Protein AF-A0A640XJY9-F1 (afdb_monomer)

Secondary structure (DSSP, 8-state):
----SSEEEEEEEEEEEE-TTS-EEEEEEEEEEEEPP---TTT-EEEEEEEEEETTEEEEEEEEE-B-TTS-B--SS-GGGEEEEESSSEEEEEEEE-SSS-EEEEEEEEGGG-PPPEEEEETTEEEE-------HHHHHHHHHHHHHHHHHHHHHHHH--

Sequence (161 aa):
MNTQYEGSYVFRFKASGVSPSGSQFSRVKTIAEYVRVEVDPGQTIFDVRIYQQTGNLVLKEYYVIPRDKFGGYLGPGYPDQIQFYATGGQWVGPVIDYNNGIYSQLLSYDQTQGQPEVTSVIQGKPIKLSGPAIPCWWICLIIIIILLLIIAWLIIRKRRP

Foldseek 3Di:
DDPVAFAKDKDKDKDWDADPVRHIDIDIDIDIDTDAFDFDLVLKAWDKDFPDDDPQKTKMKIKIQTHHPVRYANFFDPQVQKDKDKPDFDKDDGWDTPRGSMIITIGIDGCVVPDIFMWMAGNNRIHGHDDPPPPVVVVVVVVVVVVVVVVVVVVVVVPPD

Structure (mmCIF, N/CA/C/O backbone):
data_AF-A0A640XJY9-F1
#
_entry.id   AF-A0A640XJY9-F1
#
loop_
_atom_site.group_PDB
_atom_site.id
_atom_site.type_symbol
_atom_site.label_atom_id
_atom_site.label_alt_id
_atom_site.label_comp_id
_atom_site.label_asym_id
_atom_site.label_entity_id
_atom_site.label_seq_id
_atom_site.pdbx_PDB_ins_code
_atom_site.Cartn_x
_atom_site.Cartn_y
_atom_site.Cartn_z
_atom_site.occupancy
_atom_site.B_iso_or_equiv
_atom_site.auth_seq_id
_atom_site.auth_comp_id
_atom_site.auth_asym_id
_atom_site.auth_atom_id
_atom_site.pdbx_PDB_model_num
ATOM 1 N N . MET A 1 1 ? 22.083 12.314 -15.208 1.00 58.53 1 MET A N 1
ATOM 2 C CA . MET A 1 1 ? 20.920 11.572 -15.739 1.00 58.53 1 MET A CA 1
ATOM 3 C C . MET A 1 1 ? 20.157 11.049 -14.541 1.00 58.53 1 MET A C 1
ATOM 5 O O . MET A 1 1 ? 20.793 10.485 -13.661 1.00 58.53 1 MET A O 1
ATOM 9 N N . ASN A 1 2 ? 18.867 11.357 -14.447 1.00 69.81 2 ASN A N 1
ATOM 10 C CA . ASN A 1 2 ? 18.078 11.105 -13.248 1.00 69.81 2 ASN A CA 1
ATOM 11 C C . ASN A 1 2 ? 17.148 9.903 -13.477 1.00 69.81 2 ASN A C 1
ATOM 13 O O . ASN A 1 2 ? 16.200 10.008 -14.251 1.00 69.81 2 ASN A O 1
ATOM 17 N N . THR A 1 3 ? 17.448 8.775 -12.832 1.00 79.88 3 THR A N 1
ATOM 18 C CA . THR A 1 3 ? 16.639 7.542 -12.849 1.00 79.88 3 THR A CA 1
ATOM 19 C C . THR A 1 3 ? 15.764 7.420 -11.596 1.00 79.88 3 THR A C 1
ATOM 21 O O . THR A 1 3 ? 15.472 6.316 -11.154 1.00 79.88 3 THR A O 1
ATOM 24 N N . GLN A 1 4 ? 15.418 8.547 -10.963 1.00 82.56 4 GLN A N 1
ATOM 25 C CA . GLN A 1 4 ? 14.530 8.595 -9.792 1.00 82.56 4 GLN A CA 1
ATOM 26 C C . GLN A 1 4 ? 13.055 8.384 -10.143 1.00 82.56 4 GLN A C 1
ATOM 28 O O . GLN A 1 4 ? 12.257 8.182 -9.239 1.00 82.56 4 GLN A O 1
ATOM 33 N N . TYR A 1 5 ? 12.687 8.465 -11.423 1.00 85.25 5 TYR A N 1
ATOM 34 C CA . TYR A 1 5 ? 11.309 8.312 -11.874 1.00 85.25 5 TYR A CA 1
ATOM 35 C C . TYR A 1 5 ? 11.109 6.947 -12.529 1.00 85.25 5 TYR A C 1
ATOM 37 O O . TYR A 1 5 ? 12.047 6.354 -13.063 1.00 85.25 5 TYR A O 1
ATOM 45 N N . GLU A 1 6 ? 9.877 6.453 -12.491 1.00 87.31 6 GLU A N 1
ATOM 46 C CA . GLU A 1 6 ? 9.493 5.247 -13.216 1.00 87.31 6 GLU A CA 1
ATOM 47 C C . GLU A 1 6 ? 9.631 5.458 -14.731 1.00 87.31 6 GLU A C 1
ATOM 49 O O . GLU A 1 6 ? 9.332 6.535 -15.255 1.00 87.31 6 GLU A O 1
ATOM 54 N N . GLY A 1 7 ? 10.067 4.422 -15.450 1.00 86.31 7 GLY A N 1
ATOM 55 C CA . GLY A 1 7 ? 10.077 4.443 -16.909 1.00 86.31 7 GLY A CA 1
ATOM 56 C C . GLY A 1 7 ? 11.217 3.669 -17.555 1.00 86.31 7 GLY A C 1
ATOM 57 O O . GLY A 1 7 ? 12.083 3.086 -16.902 1.00 86.31 7 GLY A O 1
ATOM 58 N N . SER A 1 8 ? 11.206 3.663 -18.888 1.00 90.38 8 SER A N 1
ATOM 59 C CA . SER A 1 8 ? 12.258 3.056 -19.704 1.00 90.38 8 SER A CA 1
ATOM 60 C C . SER A 1 8 ? 13.415 4.029 -19.902 1.00 90.38 8 SER A C 1
ATOM 62 O O . SER A 1 8 ? 13.259 5.089 -20.508 1.00 90.38 8 SER A O 1
ATOM 64 N N . TYR A 1 9 ? 14.602 3.632 -19.462 1.00 89.50 9 TYR A N 1
ATOM 65 C CA . TYR A 1 9 ? 15.836 4.382 -19.635 1.00 89.50 9 TYR A CA 1
ATOM 66 C C . TYR A 1 9 ? 16.754 3.654 -20.607 1.00 89.50 9 TYR A C 1
ATOM 68 O O . TYR A 1 9 ? 17.055 2.475 -20.435 1.00 89.50 9 TYR A O 1
ATOM 76 N N . VAL A 1 10 ? 17.226 4.372 -21.629 1.00 91.44 10 VAL A N 1
ATOM 77 C CA . VAL A 1 10 ? 18.166 3.843 -22.622 1.00 91.44 10 VAL A CA 1
ATOM 78 C C . VAL A 1 10 ? 19.512 4.536 -22.459 1.00 91.44 10 VAL A C 1
ATOM 80 O O . VAL A 1 10 ? 19.647 5.742 -22.659 1.00 91.44 10 VAL A O 1
ATOM 83 N N . PHE A 1 11 ? 20.527 3.753 -22.123 1.00 91.12 11 PHE A N 1
ATOM 84 C CA . PHE A 1 11 ? 21.908 4.183 -21.980 1.00 91.12 11 PHE A CA 1
ATOM 85 C C . PHE A 1 11 ? 22.686 3.809 -23.232 1.00 91.12 11 PHE A C 1
ATOM 87 O O . PHE A 1 11 ? 22.772 2.636 -23.596 1.00 91.12 11 PHE A O 1
ATOM 94 N N . ARG A 1 12 ? 23.287 4.801 -23.888 1.00 94.31 12 ARG A N 1
ATOM 95 C CA . ARG A 1 12 ? 24.126 4.595 -25.070 1.00 94.31 12 ARG A CA 1
ATOM 96 C C . ARG A 1 12 ? 25.562 4.993 -24.759 1.00 94.31 12 ARG A C 1
ATOM 98 O O . ARG A 1 12 ? 25.873 6.170 -24.619 1.00 94.31 12 ARG A O 1
ATOM 105 N N . PHE A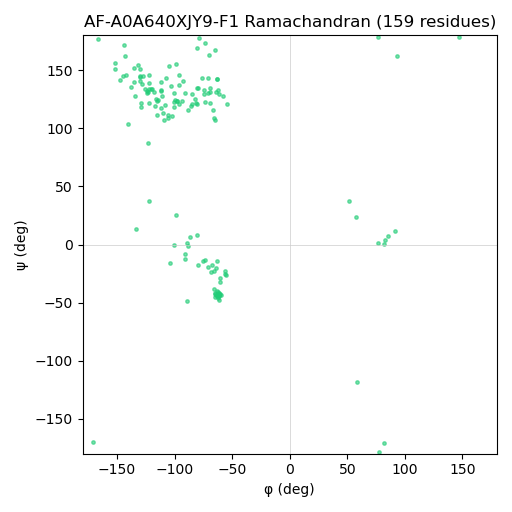 1 13 ? 26.443 4.006 -24.707 1.00 93.50 13 PHE A N 1
ATOM 106 C CA . PHE A 1 13 ? 27.875 4.183 -24.502 1.00 93.50 13 PHE A CA 1
ATOM 107 C C . PHE A 1 13 ? 28.576 4.151 -25.855 1.00 93.50 13 PHE A C 1
ATOM 109 O O . PHE A 1 13 ? 28.446 3.176 -26.592 1.00 93.50 13 PHE A O 1
ATOM 116 N N . LYS A 1 14 ? 29.323 5.205 -26.189 1.00 95.69 14 LYS A N 1
ATOM 117 C CA . LYS A 1 14 ? 30.163 5.264 -27.390 1.00 95.69 14 LYS A CA 1
ATOM 118 C C . LYS A 1 14 ? 31.622 5.356 -26.962 1.00 95.69 14 LYS A C 1
ATOM 120 O O . LYS A 1 14 ? 31.994 6.278 -26.248 1.00 95.69 14 LYS A O 1
ATOM 125 N N . ALA A 1 15 ? 32.433 4.419 -27.433 1.00 93.56 15 ALA A N 1
ATOM 126 C CA . ALA A 1 15 ? 33.882 4.463 -27.337 1.00 93.56 15 ALA A CA 1
ATOM 127 C C . ALA A 1 15 ? 34.465 4.645 -28.740 1.00 93.56 15 ALA A C 1
ATOM 129 O O . ALA A 1 15 ? 33.984 4.055 -29.711 1.00 93.56 15 ALA A O 1
ATOM 130 N N . SER A 1 16 ? 35.502 5.460 -28.859 1.00 95.62 16 SER A N 1
ATOM 131 C CA . SER A 1 16 ? 36.275 5.617 -30.090 1.00 95.62 16 SER A CA 1
ATOM 132 C C . SER A 1 16 ? 37.743 5.791 -29.750 1.00 95.62 16 SER A C 1
ATOM 134 O O . SER A 1 16 ? 38.063 6.383 -28.722 1.00 95.62 16 SER A O 1
ATOM 136 N N . GLY A 1 17 ? 38.623 5.279 -30.600 1.00 94.31 17 GLY A N 1
ATOM 137 C CA . GLY A 1 17 ? 40.060 5.349 -30.380 1.00 94.31 17 GLY A CA 1
ATOM 138 C C . GLY A 1 17 ? 40.850 4.883 -31.591 1.00 94.31 17 GLY A C 1
ATOM 139 O O . GLY A 1 17 ? 40.296 4.665 -32.668 1.00 94.31 17 GLY A O 1
ATOM 140 N N . VAL A 1 18 ? 42.154 4.729 -31.392 1.00 95.94 18 VAL A N 1
ATOM 141 C CA . VAL A 1 18 ? 43.097 4.245 -32.402 1.00 95.94 18 VAL A CA 1
ATOM 142 C C . VAL A 1 18 ? 43.747 2.972 -31.869 1.00 95.94 18 VAL A C 1
ATOM 144 O O . VAL A 1 18 ? 44.119 2.907 -30.698 1.00 95.94 18 VAL A O 1
ATOM 147 N N . SER A 1 19 ? 43.824 1.932 -32.696 1.00 90.38 19 SER A N 1
ATOM 148 C CA . SER A 1 19 ? 44.507 0.686 -32.356 1.00 90.38 19 SER A CA 1
ATOM 149 C C . SER A 1 19 ? 46.028 0.892 -32.311 1.00 90.38 19 SER A C 1
ATOM 151 O O . SER A 1 19 ? 46.543 1.830 -32.919 1.00 90.38 19 SER A O 1
ATOM 153 N N . PRO A 1 20 ? 46.786 -0.030 -31.693 1.00 91.69 20 PRO A N 1
ATOM 154 C CA . PRO A 1 20 ? 48.249 -0.021 -31.786 1.00 91.69 20 PRO A CA 1
ATOM 155 C C . PRO A 1 20 ? 48.783 -0.062 -33.230 1.00 91.69 20 PRO A C 1
ATOM 157 O O . PRO A 1 20 ? 49.896 0.379 -33.484 1.00 91.69 20 PRO A O 1
ATOM 160 N N . SER A 1 21 ? 47.984 -0.553 -34.185 1.00 93.38 21 SER A N 1
ATOM 161 C CA . SER A 1 21 ? 48.293 -0.566 -35.621 1.00 93.38 21 SER A CA 1
ATOM 162 C C . SER A 1 21 ? 47.899 0.720 -36.368 1.00 93.38 21 SER A C 1
ATOM 164 O O . SER A 1 21 ? 47.967 0.755 -37.593 1.00 93.38 21 SER A O 1
ATOM 166 N N . GLY A 1 22 ? 47.442 1.766 -35.668 1.00 91.81 22 GLY A N 1
ATOM 167 C CA . GLY A 1 22 ? 47.063 3.054 -36.262 1.00 91.81 22 GLY A CA 1
ATOM 168 C C . GLY A 1 22 ? 45.655 3.107 -36.867 1.00 91.81 22 GLY A C 1
ATOM 169 O O . GLY A 1 22 ? 45.242 4.147 -37.376 1.00 91.81 22 GLY A O 1
ATOM 170 N N . SER A 1 23 ? 44.882 2.020 -36.803 1.00 94.44 23 SER A N 1
ATOM 171 C CA . SER A 1 23 ? 43.513 1.980 -37.331 1.00 94.44 23 SER A CA 1
ATOM 172 C C . SER A 1 23 ? 42.527 2.610 -36.351 1.00 94.44 23 SER A C 1
ATOM 174 O O . SER A 1 23 ? 42.548 2.311 -35.158 1.00 94.44 23 SER A O 1
ATOM 176 N N . GLN A 1 24 ? 41.618 3.451 -36.840 1.00 96.00 24 GLN A N 1
ATOM 177 C CA . GLN A 1 24 ? 40.540 3.969 -36.001 1.00 96.00 24 GLN A CA 1
ATOM 178 C C . GLN A 1 24 ? 39.529 2.868 -35.676 1.00 96.00 24 GLN A C 1
ATOM 180 O O . GLN A 1 24 ? 39.190 2.043 -36.524 1.00 96.00 24 GLN A O 1
ATOM 185 N N . PHE A 1 25 ? 38.998 2.884 -34.458 1.00 94.88 25 PHE A N 1
ATOM 186 C CA . PHE A 1 25 ? 37.856 2.065 -34.085 1.00 94.88 25 PHE A CA 1
ATOM 187 C C . PHE A 1 25 ? 36.788 2.908 -33.398 1.00 94.88 25 PHE A C 1
ATOM 189 O O . PHE A 1 25 ? 37.075 3.877 -32.693 1.00 94.88 25 PHE A O 1
ATOM 196 N N . SER A 1 26 ? 35.536 2.485 -33.550 1.00 95.06 26 SER A N 1
ATOM 197 C CA . SER A 1 26 ? 34.437 2.932 -32.706 1.00 95.06 26 SER A CA 1
ATOM 198 C C . SER A 1 26 ? 33.590 1.737 -32.299 1.00 95.06 26 SER A C 1
ATOM 200 O O . SER A 1 26 ? 33.355 0.824 -33.085 1.00 95.06 26 SER A O 1
ATOM 202 N N . ARG A 1 27 ? 33.156 1.731 -31.043 1.00 95.19 27 ARG A N 1
ATOM 203 C CA . ARG A 1 27 ? 32.250 0.736 -30.480 1.00 95.19 27 ARG A CA 1
ATOM 204 C C . ARG A 1 27 ? 31.101 1.463 -29.810 1.00 95.19 27 ARG A C 1
ATOM 206 O O . ARG A 1 27 ? 31.310 2.457 -29.118 1.00 95.19 27 ARG A O 1
ATOM 213 N N . VAL A 1 28 ? 29.893 0.956 -30.005 1.00 96.38 28 VAL A N 1
ATOM 214 C CA . VAL A 1 28 ? 28.695 1.451 -29.329 1.00 96.38 28 VAL A CA 1
ATOM 215 C C . VAL A 1 28 ? 28.067 0.293 -28.570 1.00 96.38 28 VAL A C 1
ATOM 217 O O . VAL A 1 28 ? 27.929 -0.796 -29.121 1.00 96.38 28 VAL A O 1
ATOM 220 N N . LYS A 1 29 ? 27.683 0.530 -27.317 1.00 95.81 29 LYS A N 1
ATOM 221 C CA . LYS A 1 29 ? 26.877 -0.391 -26.515 1.00 95.81 29 LYS A CA 1
ATOM 222 C C . LYS A 1 29 ? 25.624 0.333 -26.047 1.00 95.81 29 LYS A C 1
ATOM 224 O O . LYS A 1 29 ? 25.722 1.434 -25.509 1.00 95.81 29 LYS A O 1
ATOM 229 N N . THR A 1 30 ? 24.472 -0.295 -26.234 1.00 95.75 30 THR A N 1
ATOM 230 C CA . THR A 1 30 ? 23.185 0.209 -25.748 1.00 95.75 30 THR A CA 1
ATOM 231 C C . THR A 1 30 ? 22.682 -0.716 -24.647 1.00 95.75 30 THR A C 1
ATOM 233 O O . THR A 1 30 ? 22.731 -1.933 -24.807 1.00 95.75 30 THR A O 1
ATOM 236 N N . ILE A 1 31 ? 22.234 -0.148 -23.531 1.00 92.94 31 ILE A N 1
ATOM 237 C CA . ILE A 1 31 ? 21.594 -0.856 -22.417 1.00 92.94 31 ILE A CA 1
ATOM 238 C C . ILE A 1 31 ? 20.238 -0.193 -22.198 1.00 92.94 31 ILE A C 1
ATOM 240 O O . ILE A 1 31 ? 20.173 1.032 -22.162 1.00 92.94 31 ILE A O 1
ATOM 244 N N . ALA A 1 32 ? 19.172 -0.975 -22.081 1.00 91.50 32 ALA A N 1
ATOM 245 C CA . ALA A 1 32 ? 17.845 -0.477 -21.748 1.00 91.50 32 ALA A CA 1
ATOM 246 C C . ALA A 1 32 ? 17.403 -1.104 -20.426 1.00 91.50 32 ALA A C 1
ATOM 248 O O . ALA A 1 32 ? 17.514 -2.316 -20.275 1.00 91.50 32 ALA A O 1
ATOM 249 N N . GLU A 1 33 ? 16.917 -0.280 -19.503 1.00 89.69 33 GLU A N 1
ATOM 250 C CA . GLU A 1 33 ? 16.426 -0.695 -18.188 1.00 89.69 33 GLU A CA 1
ATOM 251 C C . GLU A 1 33 ? 15.044 -0.079 -17.958 1.00 89.69 33 GLU A C 1
ATOM 253 O O . GLU A 1 33 ? 14.816 1.076 -18.327 1.00 89.69 33 GLU A O 1
ATOM 258 N N . TYR A 1 34 ? 14.123 -0.827 -17.352 1.00 88.62 34 TYR A N 1
ATOM 259 C CA . TYR A 1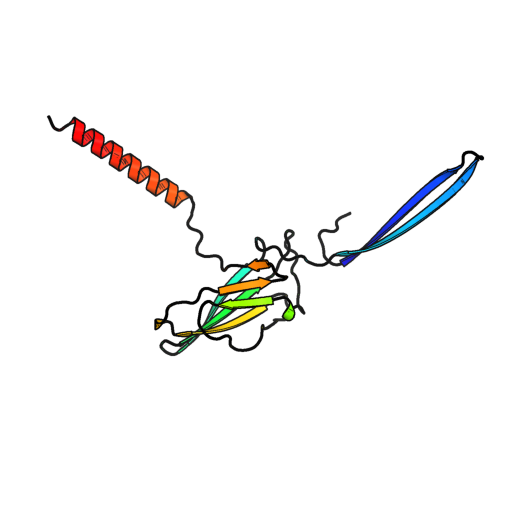 34 ? 12.839 -0.289 -16.908 1.00 88.62 34 TYR A CA 1
ATOM 260 C C . TYR A 1 34 ? 12.851 -0.136 -15.390 1.00 88.62 34 TYR A C 1
ATOM 262 O O . TYR A 1 34 ? 12.872 -1.126 -14.661 1.00 88.62 34 TYR A O 1
ATOM 270 N N . VAL A 1 35 ? 12.841 1.109 -14.920 1.00 87.69 35 VAL A N 1
ATOM 271 C CA . VAL A 1 35 ? 12.759 1.427 -13.493 1.00 87.69 35 VAL A CA 1
ATOM 272 C C . VAL A 1 35 ? 11.297 1.327 -13.085 1.00 87.69 35 VAL A C 1
ATOM 274 O O . VAL A 1 35 ? 10.478 2.022 -13.676 1.00 87.69 35 VAL A O 1
ATOM 277 N N . ARG A 1 36 ? 10.993 0.471 -12.102 1.00 89.62 36 ARG A N 1
ATOM 278 C CA . ARG A 1 36 ? 9.681 0.353 -11.441 1.00 89.62 36 ARG A CA 1
ATOM 279 C C . ARG A 1 36 ? 9.688 1.114 -10.121 1.00 89.62 36 ARG A C 1
ATOM 281 O O . ARG A 1 36 ? 10.742 1.247 -9.498 1.00 89.62 36 ARG A O 1
ATOM 288 N N . VAL A 1 37 ? 8.512 1.534 -9.667 1.00 93.12 37 VAL A N 1
ATOM 289 C CA . VAL A 1 37 ? 8.349 2.106 -8.326 1.00 93.12 37 VAL A CA 1
ATOM 290 C C . VAL A 1 37 ? 8.546 1.021 -7.271 1.00 93.12 37 VAL A C 1
ATOM 292 O O . VAL A 1 37 ? 7.839 0.010 -7.241 1.00 93.12 37 VAL A O 1
ATOM 295 N N . GLU A 1 38 ? 9.516 1.250 -6.392 1.00 94.81 38 GLU A N 1
ATOM 296 C CA . GLU A 1 38 ? 9.775 0.410 -5.229 1.00 94.81 38 GLU A CA 1
ATOM 297 C C . GLU A 1 38 ? 9.211 1.096 -3.983 1.00 94.81 38 GLU A C 1
ATOM 299 O O . GLU A 1 38 ? 9.732 2.120 -3.540 1.00 94.81 38 GLU A O 1
ATOM 304 N N . VAL A 1 39 ? 8.150 0.530 -3.407 1.00 96.50 39 VAL A N 1
ATOM 305 C CA . VAL A 1 39 ? 7.431 1.142 -2.283 1.00 96.50 39 VAL A CA 1
ATOM 306 C C . VAL A 1 39 ? 8.346 1.295 -1.065 1.00 96.50 39 VAL A C 1
ATOM 308 O O . VAL A 1 39 ? 9.053 0.365 -0.670 1.00 96.50 39 VAL A O 1
ATOM 311 N N . ASP A 1 40 ? 8.321 2.475 -0.456 1.00 96.19 40 ASP A N 1
ATOM 312 C CA . ASP A 1 40 ? 9.018 2.833 0.772 1.00 96.19 40 ASP A CA 1
ATOM 313 C C . ASP A 1 40 ? 7.999 2.987 1.918 1.00 96.19 40 ASP A C 1
ATOM 315 O O . ASP A 1 40 ? 7.093 3.829 1.842 1.00 96.19 40 ASP A O 1
ATOM 319 N N . PRO A 1 41 ? 8.119 2.191 2.999 1.00 95.56 41 PRO A N 1
ATOM 320 C CA . PRO A 1 41 ? 7.205 2.280 4.132 1.00 95.56 41 PRO A CA 1
ATOM 321 C C . PRO A 1 41 ? 7.178 3.626 4.852 1.00 95.56 41 PRO A C 1
ATOM 323 O O . PRO A 1 41 ? 6.152 3.980 5.421 1.00 95.56 41 PRO A O 1
ATOM 326 N N . GLY A 1 42 ? 8.282 4.374 4.839 1.00 93.75 42 GLY A N 1
ATOM 327 C CA . GLY A 1 42 ? 8.382 5.683 5.478 1.00 93.75 42 GLY A CA 1
ATOM 32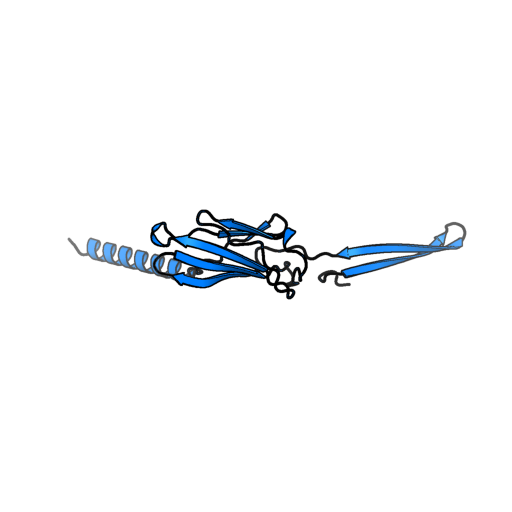8 C C . GLY A 1 42 ? 7.769 6.820 4.659 1.00 93.75 42 GLY A C 1
ATOM 329 O O . GLY A 1 42 ? 7.506 7.881 5.219 1.00 93.75 42 GLY A O 1
ATOM 330 N N . GLN A 1 43 ? 7.541 6.622 3.357 1.00 94.56 43 GLN A N 1
ATOM 331 C CA . GLN A 1 43 ? 6.882 7.599 2.477 1.00 94.56 43 GLN A CA 1
ATOM 332 C C . GLN A 1 43 ? 5.430 7.241 2.142 1.00 94.56 43 GLN A C 1
ATOM 334 O O . GLN A 1 43 ? 4.671 8.092 1.667 1.00 94.56 43 GLN A O 1
ATOM 339 N N . THR A 1 44 ? 5.037 5.992 2.380 1.00 96.19 44 THR A N 1
ATOM 340 C CA . THR A 1 44 ? 3.676 5.512 2.142 1.00 96.19 44 THR A CA 1
ATOM 341 C C . THR A 1 44 ? 2.727 6.030 3.214 1.00 96.19 44 THR A C 1
ATOM 343 O O . THR A 1 44 ? 2.968 5.878 4.409 1.00 96.19 44 THR A O 1
ATOM 346 N N . ILE A 1 45 ? 1.610 6.614 2.783 1.00 95.56 45 ILE A N 1
ATOM 347 C CA . ILE A 1 45 ? 0.545 7.029 3.699 1.00 95.56 45 ILE A CA 1
ATOM 348 C C . ILE A 1 45 ? -0.350 5.819 3.943 1.00 95.56 45 ILE A C 1
ATOM 350 O O . ILE A 1 45 ? -0.806 5.198 2.986 1.00 95.56 45 ILE A O 1
ATOM 354 N N . PHE A 1 46 ? -0.614 5.510 5.210 1.00 96.88 46 PHE A N 1
ATOM 355 C CA . PHE A 1 46 ? -1.606 4.525 5.615 1.00 96.88 46 PHE A CA 1
ATOM 356 C C . PHE A 1 46 ? -2.520 5.143 6.669 1.00 96.88 46 PHE A C 1
ATOM 358 O O . PHE A 1 46 ? -2.056 5.555 7.733 1.00 96.88 46 PHE A O 1
ATOM 365 N N . ASP A 1 47 ? -3.805 5.235 6.342 1.00 95.94 47 ASP A N 1
ATOM 366 C CA . ASP A 1 47 ? -4.794 5.965 7.121 1.00 95.94 47 ASP A CA 1
ATOM 367 C C . ASP A 1 47 ? -6.152 5.239 7.104 1.00 95.94 47 ASP A C 1
ATOM 369 O O . ASP A 1 47 ? -6.338 4.217 6.431 1.00 95.94 47 ASP A O 1
ATOM 373 N N . VAL A 1 48 ? -7.087 5.713 7.922 1.00 96.00 48 VAL A N 1
ATOM 374 C CA . VAL A 1 48 ? -8.361 5.048 8.174 1.00 96.00 48 VAL A CA 1
ATOM 375 C C . VAL A 1 48 ? -9.477 6.052 8.429 1.00 96.00 48 VAL A C 1
ATOM 377 O O . VAL A 1 48 ? -9.313 7.030 9.154 1.00 96.00 48 VAL A O 1
ATOM 380 N N . ARG A 1 49 ? -10.670 5.760 7.908 1.00 95.44 49 ARG A N 1
ATOM 381 C CA . ARG A 1 49 ? -11.893 6.506 8.227 1.00 95.44 49 ARG A CA 1
ATOM 382 C C . ARG A 1 49 ? -13.048 5.580 8.577 1.00 95.44 49 ARG A C 1
ATOM 384 O O . ARG A 1 49 ? -13.094 4.429 8.150 1.00 95.44 49 ARG A O 1
ATOM 391 N N . ILE A 1 50 ? -14.000 6.084 9.358 1.00 96.06 50 ILE A N 1
ATOM 392 C CA . ILE A 1 50 ? -15.268 5.382 9.583 1.00 96.06 50 ILE A CA 1
ATOM 393 C C . ILE A 1 50 ? -16.091 5.507 8.302 1.00 96.06 50 ILE A C 1
ATOM 395 O O . ILE A 1 50 ? -16.355 6.615 7.845 1.00 96.06 50 ILE A O 1
ATOM 399 N N . TYR A 1 51 ? -16.470 4.368 7.730 1.00 95.94 51 TYR A N 1
ATOM 400 C CA . TYR A 1 51 ? -17.317 4.299 6.545 1.00 95.94 51 TYR A CA 1
ATOM 401 C C . TYR A 1 51 ? -18.795 4.269 6.945 1.00 95.94 51 TYR A C 1
ATOM 403 O O . TYR A 1 51 ? -19.605 5.045 6.448 1.00 95.94 51 TYR A O 1
ATOM 411 N N . GLN A 1 52 ? -19.138 3.394 7.892 1.00 96.75 52 GLN A N 1
ATOM 412 C CA . GLN A 1 52 ? -20.486 3.258 8.434 1.00 96.75 52 GLN A CA 1
ATOM 413 C C . GLN A 1 52 ? -20.415 2.746 9.874 1.00 96.75 52 GLN A C 1
ATOM 415 O O . GLN A 1 52 ? -19.508 2.002 10.238 1.00 96.75 52 GLN A O 1
ATOM 420 N N . GLN A 1 53 ? -21.396 3.111 10.694 1.00 96.06 53 GLN A N 1
ATOM 421 C CA . GLN A 1 53 ? -21.558 2.559 12.034 1.00 96.06 53 GLN A CA 1
ATOM 422 C C . GLN A 1 53 ? -23.034 2.273 12.309 1.00 96.06 53 GLN A C 1
ATOM 424 O O . GLN A 1 53 ? -23.909 3.075 11.983 1.00 96.06 53 GLN A O 1
ATOM 429 N N . THR A 1 54 ? -23.327 1.113 12.889 1.00 95.75 54 THR A N 1
ATOM 430 C CA . THR A 1 54 ? -24.689 0.695 13.235 1.00 95.75 54 THR A CA 1
ATOM 431 C C . THR A 1 54 ? -24.666 -0.006 14.587 1.00 95.75 54 THR A C 1
ATOM 433 O O . THR A 1 54 ? -24.222 -1.146 14.711 1.00 95.75 54 THR A O 1
ATOM 436 N N . GLY A 1 55 ? -25.113 0.704 15.627 1.00 95.06 55 GLY A N 1
ATOM 437 C CA . GLY A 1 55 ? -24.957 0.257 17.010 1.00 95.06 55 GLY A CA 1
ATOM 438 C C . GLY A 1 55 ? -23.479 0.048 17.353 1.00 95.06 55 GLY A C 1
ATOM 439 O O . GLY A 1 55 ? -22.686 0.989 17.275 1.00 95.06 55 GLY A O 1
ATOM 440 N N . ASN A 1 56 ? -23.123 -1.194 17.696 1.00 95.31 56 ASN A N 1
ATOM 441 C CA . ASN A 1 56 ? -21.750 -1.595 18.017 1.00 95.31 56 ASN A CA 1
ATOM 442 C C . ASN A 1 56 ? -20.938 -2.089 16.816 1.00 95.31 56 ASN A C 1
ATOM 444 O O . ASN A 1 56 ? -19.719 -2.217 16.919 1.00 95.31 56 ASN A O 1
ATOM 448 N N . LEU A 1 57 ? -21.588 -2.346 15.682 1.00 96.81 57 LEU A N 1
ATOM 449 C CA . LEU A 1 57 ? -20.896 -2.762 14.474 1.00 96.81 57 LEU A CA 1
ATOM 450 C C . LEU A 1 57 ? -20.317 -1.531 13.774 1.00 96.81 57 LEU A C 1
ATOM 452 O O . LEU A 1 57 ? -21.054 -0.617 13.389 1.00 96.81 57 LEU A O 1
ATOM 456 N N . VAL A 1 58 ? -18.999 -1.518 13.601 1.00 97.50 58 VAL A N 1
ATOM 457 C CA . VAL A 1 58 ? -18.269 -0.457 12.907 1.00 97.50 58 VAL A CA 1
ATOM 458 C C . VAL A 1 58 ? -17.708 -1.020 11.609 1.00 97.50 58 VAL A C 1
ATOM 460 O O . VAL A 1 58 ? -17.091 -2.084 11.588 1.00 97.50 58 VAL A O 1
ATOM 463 N N . LEU A 1 59 ? -17.910 -0.285 10.522 1.00 98.06 59 LEU A N 1
ATOM 464 C CA . LEU A 1 59 ? -17.286 -0.518 9.230 1.00 98.06 59 LEU A CA 1
ATOM 465 C C . LEU A 1 59 ? -16.293 0.618 8.983 1.00 98.06 59 LEU A C 1
ATOM 467 O O . LEU A 1 59 ? -16.687 1.779 8.843 1.00 98.06 59 LEU A O 1
ATOM 471 N N . LYS A 1 60 ? -15.000 0.297 8.967 1.00 97.75 60 LYS A N 1
ATOM 472 C CA . LYS A 1 60 ? -13.927 1.251 8.665 1.00 97.75 60 LYS A CA 1
ATOM 473 C C . LYS A 1 60 ? -13.349 0.975 7.289 1.00 97.75 60 LYS A C 1
ATOM 475 O O . LYS A 1 60 ? -13.202 -0.177 6.893 1.00 97.75 60 LYS A O 1
ATOM 480 N N . GLU A 1 61 ? -12.990 2.041 6.594 1.00 98.19 61 GLU A N 1
ATOM 481 C CA . GLU A 1 61 ? -12.218 1.979 5.365 1.00 98.19 61 GLU A CA 1
ATOM 482 C C . GLU A 1 61 ? -10.765 2.305 5.679 1.00 98.19 61 GLU A C 1
ATOM 484 O O . GLU A 1 61 ? -10.449 3.396 6.158 1.00 98.19 61 GLU A O 1
ATOM 489 N N . TYR A 1 62 ? -9.903 1.334 5.419 1.00 97.88 62 TYR A N 1
ATOM 490 C CA . TYR A 1 62 ? -8.460 1.444 5.545 1.00 97.88 62 TYR A CA 1
ATOM 491 C C . TYR A 1 62 ? -7.900 1.724 4.162 1.00 97.88 62 TYR A C 1
ATOM 493 O O . TYR A 1 62 ? -8.163 0.944 3.251 1.00 97.88 62 TYR A O 1
ATOM 501 N N . TYR A 1 63 ? -7.158 2.816 3.989 1.00 97.06 63 TYR A N 1
ATOM 502 C CA . TYR A 1 63 ? -6.617 3.193 2.686 1.00 97.06 63 TYR A CA 1
ATOM 503 C C . TYR A 1 63 ? -5.128 3.510 2.741 1.00 97.06 63 TYR A C 1
ATOM 505 O O . TYR A 1 63 ? -4.616 4.080 3.705 1.00 97.06 63 TYR A O 1
ATOM 513 N N . VAL A 1 64 ? -4.434 3.136 1.671 1.00 97.88 64 VAL A N 1
ATOM 514 C CA . VAL A 1 64 ? -3.002 3.349 1.483 1.00 97.88 64 VAL A CA 1
ATOM 515 C C . VAL A 1 64 ? -2.738 4.153 0.221 1.00 97.88 64 VAL A C 1
ATOM 517 O O . VAL A 1 64 ? -3.434 4.018 -0.787 1.00 97.88 64 VAL A O 1
ATOM 520 N N . ILE A 1 65 ? -1.701 4.983 0.282 1.00 97.44 65 ILE A N 1
ATOM 521 C CA . ILE A 1 65 ? -1.175 5.752 -0.844 1.00 97.44 65 ILE A CA 1
ATOM 522 C C . ILE A 1 65 ? 0.307 5.376 -0.982 1.00 97.44 65 ILE A C 1
ATOM 524 O O . ILE A 1 65 ? 1.157 6.012 -0.345 1.00 97.44 65 ILE A O 1
ATOM 528 N N . PRO A 1 66 ? 0.627 4.301 -1.731 1.00 97.38 66 PRO A N 1
ATOM 529 C CA . PRO A 1 66 ? 1.975 3.747 -1.795 1.00 97.38 66 PRO A CA 1
ATOM 530 C C . PRO A 1 66 ? 2.911 4.676 -2.560 1.00 97.38 66 PRO A C 1
ATOM 532 O O . PRO A 1 66 ? 2.597 5.109 -3.674 1.00 97.38 66 PRO A O 1
ATOM 535 N N . ARG A 1 67 ? 4.071 4.961 -1.968 1.00 95.81 67 ARG A N 1
ATOM 536 C CA . ARG A 1 67 ? 5.102 5.813 -2.569 1.00 95.81 67 ARG A CA 1
ATOM 537 C C . ARG A 1 67 ? 6.484 5.209 -2.408 1.00 95.81 67 ARG A C 1
ATOM 539 O O . ARG A 1 67 ? 6.721 4.503 -1.434 1.00 95.81 67 ARG A O 1
ATOM 546 N N . ASP A 1 68 ? 7.388 5.507 -3.330 1.00 95.38 68 ASP A N 1
ATOM 547 C CA . ASP A 1 68 ? 8.816 5.246 -3.159 1.00 95.38 68 ASP A CA 1
ATOM 548 C C . ASP A 1 68 ? 9.499 6.306 -2.278 1.00 95.38 68 ASP A C 1
ATOM 550 O O . ASP A 1 68 ? 8.905 7.298 -1.847 1.00 95.38 68 ASP A O 1
ATOM 554 N N . LYS A 1 69 ? 10.798 6.109 -2.043 1.00 94.19 69 LYS A N 1
ATOM 555 C CA . LYS A 1 69 ? 11.652 7.021 -1.268 1.00 94.19 69 LYS A CA 1
ATOM 556 C C . LYS A 1 69 ? 11.816 8.422 -1.879 1.00 94.19 69 LYS A C 1
ATOM 558 O O . LYS A 1 69 ? 12.330 9.313 -1.209 1.00 94.19 69 LYS A O 1
ATOM 563 N N . PHE A 1 70 ? 11.444 8.609 -3.144 1.00 92.25 70 PHE A N 1
ATOM 564 C CA . PHE A 1 70 ? 11.498 9.880 -3.867 1.00 92.25 70 PHE A CA 1
ATOM 565 C C . PHE A 1 70 ? 10.121 10.564 -3.951 1.00 92.25 70 PHE A C 1
ATOM 567 O O . PHE A 1 70 ? 10.019 11.662 -4.497 1.00 92.25 70 PHE A O 1
ATOM 574 N N . GLY A 1 71 ? 9.073 9.947 -3.393 1.00 90.69 71 GLY A N 1
ATOM 575 C CA . GLY A 1 71 ? 7.698 10.441 -3.430 1.00 90.69 71 GLY A CA 1
ATOM 576 C C . GLY A 1 71 ? 6.921 10.052 -4.692 1.00 90.69 71 GLY A C 1
ATOM 577 O O . GLY A 1 71 ? 5.797 10.525 -4.870 1.00 90.69 71 GLY A O 1
ATOM 578 N N . GLY A 1 72 ? 7.485 9.204 -5.557 1.00 92.12 72 GLY A N 1
ATOM 579 C CA . GLY A 1 72 ? 6.804 8.635 -6.715 1.00 92.12 72 GLY A CA 1
ATOM 580 C C . GLY A 1 72 ? 5.720 7.652 -6.281 1.00 92.12 72 GLY A C 1
ATOM 581 O O . GLY A 1 72 ? 5.963 6.795 -5.436 1.00 92.12 72 GLY A O 1
ATOM 582 N N . TYR A 1 73 ? 4.512 7.783 -6.828 1.00 94.25 73 TYR A N 1
ATOM 583 C CA . TYR A 1 73 ? 3.397 6.882 -6.523 1.00 94.25 73 TYR A CA 1
ATOM 584 C C . TYR A 1 73 ? 3.572 5.548 -7.235 1.00 94.25 73 TYR A C 1
ATOM 586 O O . TYR A 1 73 ? 3.926 5.548 -8.407 1.00 94.25 73 TYR A O 1
ATOM 594 N N . LEU A 1 74 ? 3.194 4.440 -6.587 1.00 95.25 74 LEU A N 1
ATOM 595 C CA . LEU A 1 74 ? 3.076 3.136 -7.264 1.00 95.25 74 LEU A CA 1
ATOM 596 C C . LEU A 1 74 ? 2.112 3.195 -8.464 1.00 95.25 74 LEU A C 1
ATOM 598 O O . LEU A 1 74 ? 2.239 2.418 -9.403 1.00 95.25 74 LEU A O 1
ATOM 602 N N . GLY A 1 75 ? 1.163 4.135 -8.437 1.00 93.19 75 GLY A N 1
ATOM 603 C CA . GLY A 1 75 ? 0.148 4.288 -9.473 1.00 93.19 75 GLY A CA 1
ATOM 604 C C . GLY A 1 75 ? -0.966 3.246 -9.342 1.00 93.19 75 GLY A C 1
ATOM 605 O O . GLY A 1 75 ? -0.972 2.489 -8.370 1.00 93.19 75 GLY A O 1
ATOM 606 N N . PRO A 1 76 ? -1.946 3.252 -10.258 1.00 95.75 76 PRO A N 1
ATOM 607 C CA . PRO A 1 76 ? -3.044 2.287 -10.296 1.00 95.75 76 PRO A CA 1
ATOM 608 C C . PRO A 1 76 ? -2.628 0.953 -10.938 1.00 95.75 76 PRO A C 1
ATOM 610 O O . PRO A 1 76 ? -1.591 0.861 -11.591 1.00 95.75 76 PRO A O 1
ATOM 613 N N . GLY A 1 77 ? -3.475 -0.065 -10.815 1.00 95.75 77 GLY A N 1
ATOM 614 C CA . GLY A 1 77 ? -3.328 -1.370 -11.459 1.00 95.75 77 GLY A CA 1
ATOM 615 C C . GLY A 1 77 ? -2.586 -2.416 -10.629 1.00 95.75 77 GLY A C 1
ATOM 616 O O . GLY A 1 77 ? -2.241 -3.469 -11.165 1.00 95.75 77 GLY A O 1
ATOM 617 N N . TYR A 1 78 ? -2.348 -2.160 -9.338 1.00 95.88 78 TYR A N 1
ATOM 618 C CA . TYR A 1 78 ? -1.581 -3.054 -8.463 1.00 95.88 78 TYR A CA 1
ATOM 619 C C . TYR A 1 78 ? -2.317 -3.550 -7.198 1.00 95.88 78 TYR A C 1
ATOM 621 O O . TYR A 1 78 ? -1.659 -3.713 -6.166 1.00 95.88 78 TYR A O 1
ATOM 629 N N . PRO A 1 79 ? -3.635 -3.857 -7.225 1.00 96.75 79 PRO A N 1
ATOM 630 C CA . PRO A 1 79 ? -4.331 -4.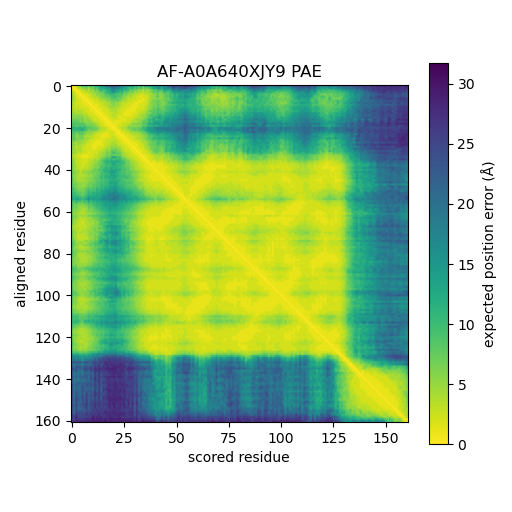357 -6.034 1.00 96.75 79 PRO A CA 1
ATOM 631 C C . PRO A 1 79 ? -3.739 -5.682 -5.525 1.00 96.75 79 PRO A C 1
ATOM 633 O O . PRO A 1 79 ? -3.648 -5.884 -4.320 1.00 96.75 79 PRO A O 1
ATOM 636 N N . ASP A 1 80 ? -3.230 -6.538 -6.417 1.00 96.81 80 ASP A N 1
ATOM 637 C CA . ASP A 1 80 ? -2.616 -7.827 -6.053 1.00 96.81 80 ASP A CA 1
ATOM 638 C C . ASP A 1 80 ? -1.293 -7.682 -5.281 1.00 96.81 80 ASP A C 1
ATOM 640 O O . ASP A 1 80 ? -0.832 -8.626 -4.635 1.00 96.81 80 ASP A O 1
ATOM 644 N N . GLN A 1 81 ? -0.661 -6.503 -5.332 1.00 96.88 81 GLN A N 1
ATOM 645 C CA . GLN A 1 81 ? 0.559 -6.207 -4.576 1.00 96.88 81 GLN A CA 1
ATOM 646 C C . GLN A 1 81 ? 0.270 -5.657 -3.177 1.00 96.88 81 GLN A C 1
ATOM 648 O O . GLN A 1 81 ? 1.225 -5.369 -2.451 1.00 96.88 81 GLN A O 1
ATOM 653 N N . ILE A 1 82 ? -1.006 -5.490 -2.816 1.00 97.94 82 ILE A N 1
ATOM 654 C CA . ILE A 1 82 ? -1.460 -4.861 -1.579 1.00 97.94 82 ILE A CA 1
ATOM 655 C C . ILE A 1 82 ? -2.322 -5.861 -0.817 1.00 97.94 82 ILE A C 1
ATOM 657 O O . ILE A 1 82 ? -3.337 -6.343 -1.309 1.00 97.94 82 ILE A O 1
ATOM 661 N N . GLN A 1 83 ? -1.924 -6.169 0.411 1.00 98.06 83 GLN A N 1
ATOM 662 C CA . GLN A 1 83 ? -2.692 -7.027 1.305 1.00 98.06 83 GLN A CA 1
ATOM 663 C C . GLN A 1 83 ? -2.931 -6.320 2.632 1.00 98.06 83 GLN A C 1
ATOM 665 O O . GLN A 1 83 ? -1.994 -5.787 3.220 1.00 98.06 83 GLN A O 1
ATOM 670 N N . PHE A 1 84 ? -4.159 -6.357 3.144 1.00 98.06 84 PHE A N 1
ATOM 671 C CA . PHE A 1 84 ? -4.455 -5.890 4.494 1.00 98.06 84 PHE A CA 1
ATOM 672 C C . PHE A 1 84 ? -4.632 -7.069 5.452 1.00 98.06 84 PHE A C 1
ATOM 674 O O . PHE A 1 84 ? -5.305 -8.057 5.161 1.00 98.06 84 PHE A O 1
ATOM 681 N N . TYR A 1 85 ? -4.042 -6.939 6.634 1.00 97.88 85 TYR A N 1
ATOM 682 C CA . TYR A 1 85 ? -4.141 -7.890 7.732 1.00 97.88 85 TYR A CA 1
ATOM 683 C C . TYR A 1 85 ? -4.704 -7.181 8.953 1.00 97.88 85 TYR A C 1
ATOM 685 O O . TYR A 1 85 ? -4.318 -6.048 9.240 1.00 97.88 85 TYR A O 1
ATOM 693 N N . ALA A 1 86 ? -5.594 -7.853 9.677 1.00 97.12 86 ALA A N 1
ATOM 694 C CA . ALA A 1 86 ? -6.175 -7.345 10.909 1.00 97.12 86 ALA A CA 1
ATOM 695 C C . ALA A 1 86 ? -6.077 -8.401 12.013 1.00 97.12 86 ALA A C 1
ATOM 697 O O . ALA A 1 86 ? -6.203 -9.596 11.742 1.00 97.12 86 ALA A O 1
ATOM 698 N N . THR A 1 87 ? -5.877 -7.967 13.257 1.00 96.88 87 THR A N 1
ATOM 699 C CA . THR A 1 87 ? -5.882 -8.868 14.425 1.00 96.88 87 THR A CA 1
ATOM 700 C C . THR A 1 87 ? -7.284 -9.358 14.803 1.00 96.88 87 THR A C 1
ATOM 702 O O . THR A 1 87 ? -7.415 -10.303 15.576 1.00 96.88 87 THR A O 1
ATOM 705 N N . GLY A 1 88 ? -8.330 -8.740 14.249 1.00 95.56 88 GLY A N 1
ATOM 706 C CA . GLY A 1 88 ? -9.731 -9.089 14.460 1.00 95.56 88 GLY A CA 1
ATOM 707 C C . GLY A 1 88 ? -10.648 -8.418 13.435 1.00 95.56 88 GLY A C 1
ATOM 708 O O . GLY A 1 88 ? -10.199 -7.624 12.609 1.00 95.56 88 GLY A O 1
ATOM 709 N N . GLY A 1 89 ? -11.944 -8.728 13.500 1.00 96.19 89 GLY A N 1
ATOM 710 C CA . GLY A 1 89 ? -12.924 -8.291 12.502 1.00 96.19 89 GLY A CA 1
ATOM 711 C C . GLY A 1 89 ? -12.941 -9.171 11.251 1.00 96.19 89 GLY A C 1
ATOM 712 O O . GLY A 1 89 ? -12.351 -10.250 11.226 1.00 96.19 89 GLY A O 1
ATOM 713 N N . GLN A 1 90 ? -13.667 -8.728 10.228 1.00 97.81 90 GLN A N 1
ATOM 714 C CA . GLN A 1 90 ? -13.831 -9.411 8.945 1.00 97.81 90 GLN A CA 1
ATOM 715 C C . GLN A 1 90 ? -13.664 -8.413 7.798 1.00 97.81 90 GLN A C 1
ATOM 717 O O . GLN A 1 90 ? -14.310 -7.361 7.781 1.00 97.81 90 GLN A O 1
ATOM 722 N N . TRP A 1 91 ? -12.797 -8.744 6.841 1.00 97.94 91 TRP A N 1
ATOM 723 C CA . TRP A 1 91 ? -12.633 -7.961 5.619 1.00 97.94 91 TRP A CA 1
ATOM 724 C C . TRP A 1 91 ? -13.874 -8.087 4.736 1.00 97.94 91 TRP A C 1
ATOM 726 O O . TRP A 1 91 ? -14.395 -9.182 4.523 1.00 97.94 91 TRP A O 1
ATOM 736 N N . VAL A 1 92 ? -14.342 -6.959 4.212 1.00 97.81 92 VAL A N 1
ATOM 737 C CA . VAL A 1 92 ? -15.512 -6.865 3.344 1.00 97.81 92 VAL A CA 1
ATOM 738 C C . VAL A 1 92 ? -15.037 -6.551 1.933 1.00 97.81 92 VAL A C 1
ATOM 740 O O . VAL A 1 92 ? -14.636 -5.429 1.630 1.00 97.81 92 VAL A O 1
ATOM 743 N N . GLY A 1 93 ? -15.109 -7.558 1.066 1.00 97.31 93 GLY A N 1
ATOM 744 C CA . GLY A 1 93 ? -14.720 -7.435 -0.336 1.00 97.31 93 GLY A CA 1
ATOM 745 C C . GLY A 1 93 ? -13.203 -7.435 -0.578 1.00 97.31 93 GLY A C 1
ATOM 746 O O . GLY A 1 93 ? -12.405 -7.551 0.360 1.00 97.31 93 GLY A O 1
ATOM 747 N N . PRO A 1 94 ? -12.802 -7.362 -1.860 1.00 97.75 94 PRO A N 1
ATOM 748 C CA . PRO A 1 94 ? -11.401 -7.272 -2.254 1.00 97.75 94 PRO A CA 1
ATOM 749 C C . PRO A 1 94 ? -10.825 -5.878 -1.966 1.00 97.75 94 PRO A C 1
ATOM 751 O O . PRO A 1 94 ? -11.553 -4.947 -1.619 1.00 97.75 94 PRO A O 1
ATOM 754 N N . VAL A 1 95 ? -9.515 -5.729 -2.161 1.00 98.38 95 VAL A N 1
ATOM 755 C CA . VAL A 1 95 ? -8.877 -4.409 -2.220 1.00 98.38 95 VAL A CA 1
ATOM 756 C C . VAL A 1 95 ? -9.460 -3.622 -3.396 1.00 98.38 95 VAL A C 1
ATOM 758 O O . VAL A 1 95 ? -9.525 -4.119 -4.520 1.00 98.38 95 VAL A O 1
ATOM 761 N N . ILE A 1 96 ? -9.887 -2.394 -3.123 1.00 98.19 96 ILE A N 1
ATOM 762 C CA . ILE A 1 96 ? -10.421 -1.450 -4.098 1.00 98.19 96 ILE A CA 1
ATOM 763 C C . ILE A 1 96 ? -9.272 -0.576 -4.585 1.00 98.19 96 ILE A C 1
ATOM 765 O O . ILE A 1 96 ? -8.616 0.089 -3.787 1.00 98.19 96 ILE A O 1
ATOM 769 N N . ASP A 1 97 ? -9.051 -0.559 -5.895 1.00 98.00 97 ASP A N 1
ATOM 770 C CA . ASP A 1 97 ? -8.193 0.414 -6.567 1.00 98.00 97 ASP A CA 1
ATOM 771 C C . ASP A 1 97 ? -9.068 1.549 -7.110 1.00 98.00 97 ASP A C 1
ATOM 773 O O . ASP A 1 97 ? -9.969 1.322 -7.921 1.00 98.00 97 ASP A O 1
ATOM 777 N N . TYR A 1 98 ? -8.814 2.781 -6.669 1.00 97.06 98 TYR A N 1
ATOM 778 C CA . TYR A 1 98 ? -9.551 3.956 -7.147 1.00 97.06 98 TYR A CA 1
ATOM 779 C C . TYR A 1 98 ? -9.048 4.481 -8.501 1.00 97.06 98 TYR A C 1
ATOM 781 O O . TYR A 1 98 ? -9.465 5.554 -8.939 1.00 97.06 98 TYR A O 1
ATOM 789 N N . ASN A 1 99 ? -8.147 3.755 -9.169 1.00 95.50 99 ASN A N 1
ATOM 790 C CA . ASN A 1 99 ? -7.501 4.119 -10.430 1.00 95.50 99 ASN A CA 1
ATOM 791 C C . ASN A 1 99 ? -6.732 5.452 -10.377 1.00 95.50 99 ASN A C 1
ATOM 793 O O . ASN A 1 99 ? -6.502 6.099 -11.398 1.00 95.50 99 ASN A O 1
ATOM 797 N N . ASN A 1 100 ? -6.316 5.870 -9.182 1.00 92.94 100 ASN A N 1
ATOM 798 C CA . ASN A 1 100 ? -5.564 7.104 -8.943 1.00 92.94 100 ASN A CA 1
ATOM 799 C C . ASN A 1 100 ? -4.345 6.891 -8.021 1.00 92.94 100 ASN A C 1
ATOM 801 O O . ASN A 1 100 ? -3.773 7.860 -7.526 1.00 92.94 100 ASN A O 1
ATOM 805 N N . GLY A 1 101 ? -3.951 5.632 -7.784 1.00 93.19 101 GLY A N 1
ATOM 806 C CA . GLY A 1 101 ? -2.855 5.263 -6.880 1.00 93.19 101 GLY A CA 1
ATOM 807 C C . GLY A 1 101 ? -3.243 5.194 -5.400 1.00 93.19 101 GLY A C 1
ATOM 808 O O . GLY A 1 101 ? -2.374 4.963 -4.560 1.00 93.19 101 GLY A O 1
ATOM 809 N N . ILE A 1 102 ? -4.524 5.389 -5.077 1.00 97.50 102 ILE A N 1
ATOM 810 C CA . ILE A 1 102 ? -5.094 5.109 -3.760 1.00 97.50 102 ILE A CA 1
ATOM 811 C C . ILE A 1 102 ? -5.729 3.724 -3.802 1.00 97.50 102 ILE A C 1
ATOM 813 O O . ILE A 1 102 ? -6.454 3.390 -4.740 1.00 97.50 102 ILE A O 1
ATOM 817 N N . TYR A 1 103 ? -5.494 2.958 -2.743 1.00 98.44 103 TYR A N 1
ATOM 818 C CA . TYR A 1 103 ? -6.067 1.634 -2.558 1.00 98.44 103 TYR A CA 1
ATOM 819 C C . TYR A 1 103 ? -6.745 1.550 -1.203 1.00 98.44 103 TYR A C 1
ATOM 821 O O . TYR A 1 103 ? -6.245 2.138 -0.244 1.00 98.44 103 TYR A O 1
ATOM 829 N N . SER A 1 104 ? -7.847 0.816 -1.089 1.00 98.25 104 SER A N 1
ATOM 830 C CA . SER A 1 104 ? -8.526 0.630 0.193 1.00 98.25 104 SER A CA 1
ATOM 831 C C . SER A 1 104 ? -9.104 -0.762 0.388 1.00 98.25 104 SER A C 1
ATOM 833 O O . SER A 1 104 ? -9.293 -1.518 -0.561 1.00 98.25 104 SER A O 1
ATOM 835 N N . GLN A 1 105 ? -9.401 -1.102 1.638 1.00 98.56 105 GLN A N 1
ATOM 836 C CA . GLN A 1 105 ? -10.217 -2.259 1.974 1.00 98.56 105 GLN A CA 1
ATOM 837 C C . GLN A 1 105 ? -11.084 -1.960 3.201 1.00 98.56 105 GLN A C 1
ATOM 839 O O . GLN A 1 105 ? -10.687 -1.235 4.120 1.00 98.56 105 GLN A O 1
ATOM 844 N N . LEU A 1 106 ? -12.296 -2.513 3.205 1.00 98.50 106 LEU A N 1
ATOM 845 C CA . LEU A 1 106 ? -13.265 -2.322 4.278 1.00 98.50 106 LEU A CA 1
ATOM 846 C C . LEU A 1 106 ? -13.113 -3.409 5.343 1.00 98.50 106 LEU A C 1
ATOM 848 O O . LEU A 1 106 ? -13.127 -4.593 5.019 1.00 98.50 106 LEU A O 1
ATOM 852 N N . LEU A 1 107 ? -13.036 -3.022 6.615 1.00 98.44 107 LEU A N 1
ATOM 853 C CA . LEU A 1 107 ? -13.024 -3.939 7.757 1.00 98.44 107 LEU A CA 1
ATOM 854 C C . LEU A 1 107 ? -14.268 -3.717 8.614 1.00 98.44 107 LEU A C 1
ATOM 856 O O . LEU A 1 107 ? -14.514 -2.603 9.086 1.00 98.44 107 LEU A O 1
ATOM 860 N N . SER A 1 108 ? -15.018 -4.787 8.854 1.00 98.12 108 SER A N 1
ATOM 861 C CA . SER A 1 108 ? -16.142 -4.804 9.786 1.00 98.12 108 SER A CA 1
ATOM 862 C C . SER A 1 108 ? -15.728 -5.436 11.113 1.00 98.12 108 SER A C 1
ATOM 864 O O . SER A 1 108 ? -15.139 -6.516 11.123 1.00 98.12 108 SER A O 1
ATOM 866 N N . TYR A 1 109 ? -16.024 -4.786 12.238 1.00 97.94 109 TYR A N 1
ATOM 867 C CA . TYR A 1 109 ? -15.780 -5.347 13.570 1.00 97.94 109 TYR A CA 1
ATOM 868 C C . TYR A 1 109 ? -16.768 -4.805 14.613 1.00 97.94 109 TYR A C 1
ATOM 870 O O . TYR A 1 109 ? -17.336 -3.723 14.453 1.00 97.94 109 TYR A O 1
ATOM 878 N N . ASP A 1 110 ? -16.969 -5.565 15.690 1.00 97.12 110 ASP A N 1
ATOM 879 C CA . ASP A 1 110 ? -17.751 -5.137 16.853 1.00 97.12 110 ASP A CA 1
ATOM 880 C C . ASP A 1 110 ? -16.852 -4.356 17.821 1.00 97.12 110 ASP A C 1
ATOM 882 O O . ASP A 1 110 ? -15.877 -4.890 18.351 1.00 97.12 110 ASP A O 1
ATOM 886 N N . GLN A 1 111 ? -17.176 -3.086 18.073 1.00 95.06 111 GLN A N 1
ATOM 887 C CA . GLN A 1 111 ? -16.368 -2.222 18.938 1.00 95.06 111 GLN A CA 1
ATOM 888 C C . GLN A 1 111 ? -16.306 -2.682 20.405 1.00 95.06 111 GLN A C 1
ATOM 890 O O . GLN A 1 111 ? -15.374 -2.303 21.114 1.00 95.06 111 GLN A O 1
ATOM 895 N N . THR A 1 112 ? -17.252 -3.505 20.872 1.00 95.12 112 THR A N 1
ATOM 896 C CA . THR A 1 112 ? -17.231 -4.062 22.236 1.00 95.12 112 THR A CA 1
ATOM 897 C C . THR A 1 112 ? -16.133 -5.106 22.436 1.00 95.12 112 THR A C 1
ATOM 899 O O . THR A 1 112 ? -15.727 -5.351 23.569 1.00 95.12 112 THR A O 1
ATOM 902 N N . GLN A 1 113 ? -15.609 -5.679 21.347 1.00 93.12 113 GLN A N 1
ATOM 903 C CA . GLN A 1 113 ? -14.496 -6.633 21.364 1.00 93.12 113 GLN A CA 1
ATOM 904 C C . GLN A 1 113 ? -13.123 -5.945 21.269 1.00 93.12 113 GLN A C 1
ATOM 906 O O . GLN A 1 113 ? -12.091 -6.614 21.281 1.00 93.12 113 GLN A O 1
ATOM 911 N N . GLY A 1 114 ? -13.104 -4.610 21.206 1.00 90.44 114 GLY A N 1
ATOM 912 C CA . GLY A 1 114 ? -11.903 -3.805 21.003 1.00 90.44 114 GLY A CA 1
ATOM 913 C C . GLY A 1 114 ? -11.649 -3.471 19.531 1.00 90.44 114 GLY A C 1
ATOM 914 O O . GLY A 1 114 ? -12.208 -4.072 18.616 1.00 90.44 114 GLY A O 1
ATOM 915 N N . GLN A 1 115 ? -10.810 -2.460 19.296 1.00 92.38 115 GLN A N 1
ATOM 916 C CA . GLN A 1 115 ? -10.426 -2.048 17.947 1.00 92.38 115 GLN A CA 1
ATOM 917 C C . GLN A 1 115 ? -9.296 -2.948 17.411 1.00 92.38 115 GLN A C 1
ATOM 919 O O . G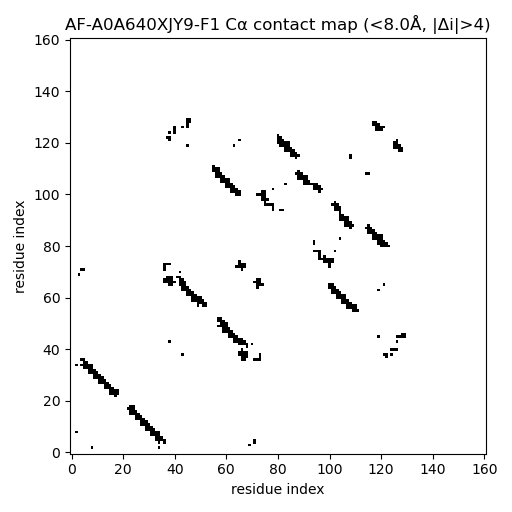LN A 1 115 ? -8.242 -3.004 18.046 1.00 92.38 115 GLN A O 1
ATOM 924 N N . PRO A 1 116 ? -9.462 -3.585 16.235 1.00 94.88 116 PRO A N 1
ATOM 925 C CA . PRO A 1 116 ? -8.398 -4.355 15.603 1.00 94.88 116 PRO A CA 1
ATOM 926 C C . PRO A 1 116 ? -7.194 -3.489 15.225 1.00 94.88 116 PRO A C 1
ATOM 928 O O . PRO A 1 116 ? -7.341 -2.361 14.739 1.00 94.88 116 PRO A O 1
ATOM 931 N N . GLU A 1 117 ? -6.000 -4.053 15.382 1.00 94.69 117 GLU A N 1
ATOM 932 C CA . GLU A 1 117 ? -4.791 -3.512 14.770 1.00 94.69 117 GLU A CA 1
ATOM 933 C C . GLU A 1 117 ? -4.753 -3.945 13.310 1.00 94.69 117 GLU A C 1
ATOM 935 O O . GLU A 1 117 ? -4.994 -5.114 13.003 1.00 94.69 117 GLU A O 1
ATOM 940 N N . VAL A 1 118 ? -4.439 -3.009 12.413 1.00 96.69 118 VAL A N 1
ATOM 941 C CA . VAL A 1 118 ? -4.377 -3.272 10.974 1.00 96.69 118 VAL A CA 1
ATOM 942 C C . VAL A 1 118 ? -2.986 -2.962 10.445 1.00 96.69 118 VAL A C 1
ATOM 944 O O . VAL A 1 118 ? -2.398 -1.924 10.747 1.00 96.69 118 VAL A O 1
ATOM 947 N N . THR A 1 119 ? -2.460 -3.879 9.641 1.00 97.38 119 THR A N 1
ATOM 948 C CA . THR A 1 119 ? -1.199 -3.735 8.910 1.00 97.38 119 THR A CA 1
ATOM 949 C C . THR A 1 119 ? -1.472 -3.950 7.430 1.00 97.38 119 THR A C 1
ATOM 951 O O . THR A 1 119 ? -2.091 -4.944 7.060 1.00 97.38 119 THR A O 1
ATOM 954 N N . SER A 1 120 ? -0.994 -3.045 6.582 1.00 97.81 120 SER A N 1
ATOM 955 C CA . SER A 1 120 ? -0.954 -3.278 5.139 1.00 97.81 120 SER A CA 1
ATOM 956 C C . SER A 1 120 ? 0.408 -3.858 4.781 1.00 97.81 120 SER A C 1
ATOM 958 O O . SER A 1 120 ? 1.419 -3.431 5.319 1.00 97.81 120 SER A O 1
ATOM 960 N N . VAL A 1 121 ? 0.474 -4.811 3.866 1.00 98.12 121 VAL A N 1
ATOM 961 C CA . VAL A 1 121 ? 1.715 -5.302 3.266 1.00 98.12 121 VAL A CA 1
ATOM 962 C C . VAL A 1 121 ? 1.677 -4.922 1.800 1.00 98.12 121 VAL A C 1
ATOM 964 O O . VAL A 1 121 ? 0.706 -5.220 1.112 1.00 98.12 121 V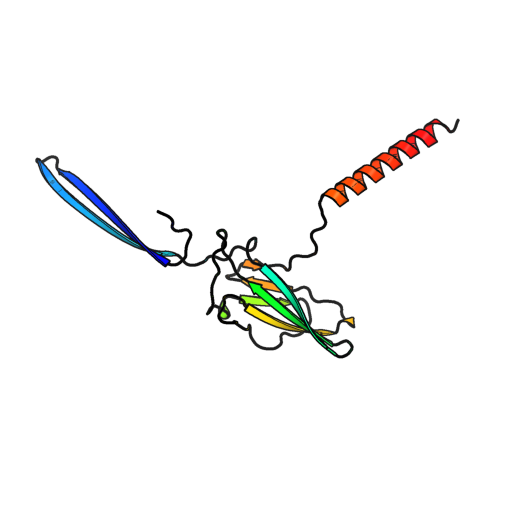AL A O 1
ATOM 967 N N . ILE A 1 122 ? 2.703 -4.208 1.343 1.00 97.88 122 ILE A N 1
ATOM 968 C CA . ILE A 1 122 ? 2.787 -3.714 -0.030 1.00 97.88 122 ILE A CA 1
ATOM 969 C C . ILE A 1 122 ? 4.140 -4.112 -0.590 1.00 97.88 122 ILE A C 1
ATOM 971 O O . ILE A 1 122 ? 5.167 -3.788 0.005 1.00 97.88 122 ILE A O 1
ATOM 975 N N . GLN A 1 123 ? 4.154 -4.863 -1.694 1.00 96.25 123 GLN A N 1
ATOM 976 C CA . GLN A 1 123 ? 5.391 -5.439 -2.252 1.00 96.25 123 GLN A CA 1
ATOM 977 C C . GLN A 1 123 ? 6.217 -6.211 -1.196 1.00 96.25 123 GLN A C 1
ATOM 979 O O . GLN A 1 123 ? 7.444 -6.137 -1.158 1.00 96.25 123 GLN A O 1
ATOM 984 N N . GLY A 1 124 ? 5.538 -6.917 -0.282 1.00 96.19 124 GLY A N 1
ATOM 985 C CA . GLY A 1 124 ? 6.171 -7.659 0.817 1.00 96.19 124 GLY A CA 1
ATOM 986 C C . GLY A 1 124 ? 6.671 -6.800 1.988 1.00 96.19 124 GLY A C 1
ATOM 987 O O . GLY A 1 124 ? 7.212 -7.347 2.948 1.00 96.19 124 GLY A O 1
ATOM 988 N N . LYS A 1 125 ? 6.486 -5.475 1.953 1.00 96.94 125 LYS A N 1
ATOM 989 C CA . LYS A 1 125 ? 6.918 -4.555 3.012 1.00 96.94 125 LYS A CA 1
ATOM 990 C C . LYS A 1 125 ? 5.737 -4.186 3.919 1.00 96.94 125 LYS A C 1
ATOM 992 O O . LYS A 1 125 ? 4.723 -3.704 3.411 1.00 96.94 125 LYS A O 1
ATOM 997 N N . PRO A 1 126 ? 5.834 -4.390 5.245 1.00 97.00 126 PRO A N 1
ATOM 998 C CA . PRO A 1 126 ? 4.763 -4.034 6.166 1.00 97.00 126 PRO A CA 1
ATOM 999 C C . PRO A 1 126 ? 4.695 -2.517 6.380 1.00 97.00 126 PRO A C 1
ATOM 1001 O O . PRO A 1 126 ? 5.697 -1.865 6.674 1.00 97.00 126 PRO A O 1
ATOM 1004 N N . ILE A 1 127 ? 3.486 -1.980 6.290 1.00 96.12 127 ILE A N 1
ATOM 1005 C CA . ILE A 1 127 ? 3.102 -0.592 6.517 1.00 96.12 127 ILE A CA 1
ATOM 1006 C C . ILE A 1 127 ? 2.141 -0.585 7.702 1.00 96.12 127 ILE A C 1
ATOM 1008 O O . ILE A 1 127 ? 1.078 -1.214 7.671 1.00 96.12 127 ILE A O 1
ATOM 1012 N N . LYS A 1 128 ? 2.521 0.110 8.770 1.00 92.25 128 LYS A N 1
ATOM 1013 C CA . LYS A 1 128 ? 1.687 0.254 9.966 1.00 92.25 128 LYS A CA 1
ATOM 1014 C C . LYS A 1 128 ? 0.923 1.564 9.901 1.00 92.25 128 LYS A C 1
ATOM 1016 O O . LYS A 1 128 ? 1.453 2.554 9.405 1.00 92.25 128 LYS A O 1
ATOM 1021 N N . LEU A 1 129 ? -0.298 1.568 10.430 1.00 89.12 129 LEU A N 1
ATOM 1022 C CA . LEU A 1 129 ? -1.010 2.817 10.675 1.00 89.12 129 LEU A CA 1
ATOM 1023 C C . LEU A 1 129 ? -0.172 3.689 11.599 1.00 89.12 129 LEU A C 1
ATOM 1025 O O . LEU A 1 129 ? 0.251 3.256 12.676 1.00 89.12 129 LEU A O 1
ATOM 1029 N N . SER A 1 130 ? 0.052 4.921 11.170 1.00 76.12 130 SER A N 1
ATOM 1030 C CA . SER A 1 130 ? 0.686 5.933 11.996 1.00 76.12 130 SER A CA 1
ATOM 1031 C C . SER A 1 130 ? -0.240 6.238 13.171 1.00 76.12 130 SER A C 1
ATOM 1033 O O . SER A 1 130 ? -1.292 6.853 13.005 1.00 76.12 130 SER A O 1
ATOM 1035 N N . GLY A 1 131 ? 0.128 5.783 14.369 1.00 67.88 131 GLY A N 1
ATOM 1036 C CA . GLY A 1 131 ? -0.511 6.242 15.600 1.00 67.88 131 GLY A CA 1
ATOM 1037 C C . GLY A 1 131 ? -0.233 7.733 15.836 1.00 67.88 131 GLY A C 1
ATOM 1038 O O . GLY A 1 131 ? 0.654 8.304 15.194 1.00 67.88 131 GLY A O 1
ATOM 1039 N N . PRO A 1 132 ? -0.949 8.386 16.766 1.00 60.84 132 PRO A N 1
ATOM 1040 C CA . PRO A 1 132 ? -0.638 9.759 17.141 1.00 60.84 132 PRO A CA 1
ATOM 1041 C C . 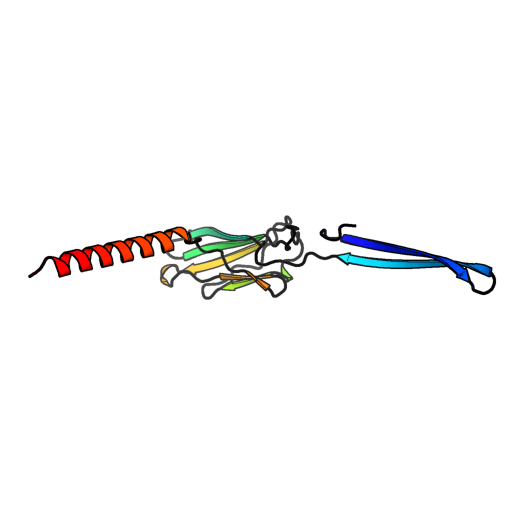PRO A 1 132 ? 0.835 9.856 17.558 1.00 60.84 132 PRO A C 1
ATOM 1043 O O . PRO A 1 132 ? 1.281 9.166 18.476 1.00 60.84 132 PRO A O 1
ATOM 1046 N N . ALA A 1 133 ? 1.601 10.698 16.864 1.00 59.84 133 ALA A N 1
ATOM 1047 C CA . ALA A 1 133 ? 2.989 10.951 17.213 1.00 59.84 133 ALA A CA 1
ATOM 1048 C C . ALA A 1 133 ? 3.022 11.644 18.580 1.00 59.84 133 ALA A C 1
ATOM 1050 O O . ALA A 1 133 ? 2.637 12.808 18.692 1.00 59.84 133 ALA A O 1
ATOM 1051 N N . ILE A 1 134 ? 3.465 10.937 19.624 1.00 66.06 134 ILE A N 1
ATOM 1052 C CA . ILE A 1 134 ? 3.726 11.567 20.920 1.00 66.06 134 ILE A CA 1
ATOM 1053 C C . ILE A 1 134 ? 4.910 12.510 20.702 1.00 66.06 134 ILE A C 1
ATOM 1055 O O . ILE A 1 134 ? 6.007 12.040 20.378 1.00 66.06 134 ILE A O 1
ATOM 1059 N N . PRO A 1 135 ? 4.733 13.832 20.844 1.00 75.50 135 PRO A N 1
ATOM 1060 C CA . PRO A 1 135 ? 5.824 14.747 20.595 1.00 75.50 135 PRO A CA 1
ATOM 1061 C C . PRO A 1 135 ? 6.944 14.494 21.605 1.00 75.50 135 PRO A C 1
ATOM 1063 O O . PRO A 1 135 ? 6.698 14.459 22.809 1.00 75.50 135 PRO A O 1
ATOM 1066 N N . CYS A 1 136 ? 8.188 14.366 21.138 1.00 77.56 136 CYS A N 1
ATOM 1067 C CA . CYS A 1 136 ? 9.341 14.074 22.002 1.00 77.56 136 CYS A CA 1
ATOM 1068 C C . CYS A 1 136 ? 9.496 15.092 23.157 1.00 77.56 136 CYS A C 1
ATOM 1070 O O . CYS A 1 136 ? 9.956 14.755 24.247 1.00 77.56 136 CYS A O 1
ATOM 1072 N N . TRP A 1 137 ? 9.005 16.324 22.976 1.00 82.56 137 TRP A N 1
ATOM 1073 C CA . TRP A 1 137 ? 9.007 17.353 24.017 1.00 82.56 137 TRP A CA 1
ATOM 1074 C C . TRP A 1 137 ? 8.119 17.031 25.234 1.00 82.56 137 TRP A C 1
ATOM 1076 O O . TRP A 1 137 ? 8.407 17.524 26.323 1.00 82.56 137 TRP A O 1
ATOM 1086 N N . TRP A 1 138 ? 7.102 16.168 25.110 1.00 84.31 138 TRP A N 1
ATOM 1087 C CA . TRP A 1 138 ? 6.334 15.671 26.266 1.00 84.31 138 TRP A CA 1
ATOM 1088 C C . TRP A 1 138 ? 7.201 14.813 27.189 1.00 84.31 138 TRP A C 1
ATOM 1090 O O . TRP A 1 138 ? 7.107 14.927 28.409 1.00 84.31 138 TRP A O 1
ATOM 1100 N N . ILE A 1 139 ? 8.095 14.001 26.614 1.00 85.56 139 ILE A N 1
ATOM 1101 C CA . ILE A 1 139 ? 9.047 13.184 27.377 1.00 85.56 139 ILE A CA 1
ATOM 1102 C C . ILE A 1 139 ? 10.021 14.104 28.124 1.00 85.56 139 ILE A C 1
ATOM 1104 O O . ILE A 1 139 ? 10.267 13.912 29.314 1.00 85.56 139 ILE A O 1
ATOM 1108 N N . CYS A 1 140 ? 10.510 15.161 27.465 1.00 90.44 140 CYS A N 1
ATOM 1109 C CA . CYS A 1 140 ? 11.350 16.171 28.108 1.00 90.44 140 CYS A CA 1
ATOM 1110 C C . CYS A 1 140 ? 10.631 16.891 29.264 1.00 90.44 140 CYS A C 1
ATOM 1112 O O . CYS A 1 140 ? 11.226 17.061 30.326 1.00 90.44 140 CYS A O 1
ATOM 1114 N N . LEU A 1 141 ? 9.356 17.270 29.102 1.00 94.00 141 LEU A N 1
ATOM 1115 C CA . LEU A 1 141 ? 8.566 17.890 30.175 1.00 94.00 141 LEU A CA 1
ATOM 1116 C C . LEU A 1 141 ? 8.408 16.970 31.392 1.00 94.00 141 LEU A C 1
ATOM 1118 O O . LEU A 1 141 ? 8.584 17.427 32.520 1.00 94.00 141 LEU A O 1
ATOM 1122 N N . ILE A 1 142 ? 8.136 15.678 31.181 1.00 92.88 142 ILE A N 1
ATOM 1123 C CA . ILE A 1 142 ? 8.029 14.698 32.274 1.00 92.88 142 ILE A CA 1
ATOM 1124 C C . ILE A 1 142 ? 9.357 14.589 33.037 1.00 92.88 142 ILE A C 1
ATOM 1126 O O . ILE A 1 142 ? 9.358 14.618 34.267 1.00 92.88 142 ILE A O 1
ATOM 1130 N N . ILE A 1 143 ? 10.494 14.536 32.332 1.00 94.06 143 ILE A N 1
ATOM 1131 C CA . ILE A 1 143 ? 11.827 14.492 32.958 1.00 94.06 143 ILE A CA 1
ATOM 1132 C C . ILE A 1 143 ? 12.087 15.751 33.800 1.00 94.06 143 ILE A C 1
ATOM 1134 O O . ILE A 1 143 ? 12.576 15.646 34.927 1.00 94.06 143 ILE A O 1
ATOM 1138 N N . ILE A 1 144 ? 11.726 16.936 33.295 1.00 95.62 144 ILE A N 1
ATOM 1139 C CA . ILE A 1 144 ? 11.878 18.204 34.027 1.00 95.62 144 ILE A CA 1
ATOM 1140 C C . ILE A 1 144 ? 11.018 18.207 35.297 1.00 95.62 144 ILE A C 1
ATOM 1142 O O . ILE A 1 144 ? 11.508 18.573 36.365 1.00 95.62 144 ILE A O 1
ATOM 1146 N N . ILE A 1 145 ? 9.762 17.759 35.213 1.00 95.94 145 ILE A N 1
ATOM 1147 C CA . ILE A 1 145 ? 8.860 17.676 36.371 1.00 95.94 145 ILE A CA 1
ATOM 1148 C C . ILE A 1 145 ? 9.424 16.719 37.432 1.00 95.94 145 ILE A C 1
ATOM 1150 O O . ILE A 1 145 ? 9.445 17.066 38.613 1.00 95.94 145 ILE A O 1
ATOM 1154 N N . ILE A 1 146 ? 9.942 15.553 37.029 1.00 95.94 146 ILE A N 1
ATOM 1155 C CA . ILE A 1 146 ? 10.573 14.592 37.947 1.00 95.94 146 ILE A CA 1
ATOM 1156 C C . ILE A 1 146 ? 11.793 15.216 38.640 1.00 95.94 146 ILE A C 1
ATOM 1158 O O . ILE A 1 146 ? 11.926 15.099 39.859 1.00 95.94 146 ILE A O 1
ATOM 1162 N N . LEU A 1 147 ? 12.654 15.930 37.906 1.00 96.31 147 LEU A N 1
ATOM 1163 C CA . LEU A 1 147 ? 13.813 16.616 38.488 1.00 96.31 147 LEU A CA 1
ATOM 1164 C C . LEU A 1 147 ? 13.402 17.693 39.497 1.00 96.31 147 LEU A C 1
ATOM 1166 O O . LEU A 1 147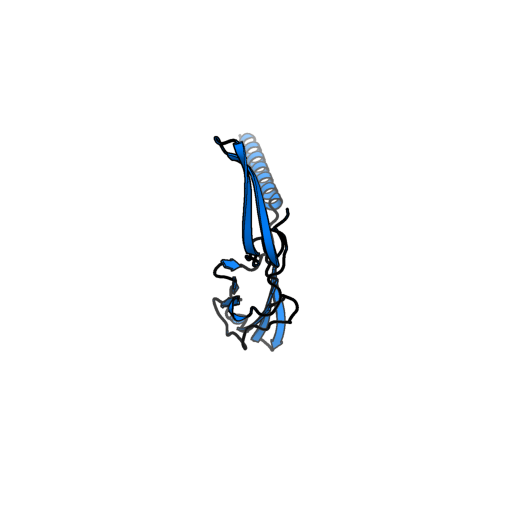 ? 13.980 17.760 40.582 1.00 96.31 147 LEU A O 1
ATOM 1170 N N . LEU A 1 148 ? 12.382 18.496 39.185 1.00 96.12 148 LEU A N 1
ATOM 1171 C CA . LEU A 1 148 ? 11.865 19.515 40.103 1.00 96.12 148 LEU A CA 1
ATOM 1172 C C . LEU A 1 148 ? 11.287 18.896 41.380 1.00 96.12 148 LEU A C 1
ATOM 1174 O O . LEU A 1 148 ? 11.544 19.409 42.469 1.00 96.12 148 LEU A O 1
ATOM 1178 N N . LEU A 1 149 ? 10.568 17.774 41.273 1.00 95.94 149 LEU A N 1
ATOM 1179 C CA . LEU A 1 149 ? 10.052 17.040 42.432 1.00 95.94 149 LEU A CA 1
ATOM 1180 C C . LEU A 1 149 ? 11.180 16.464 43.296 1.00 95.94 149 LEU A C 1
ATOM 1182 O O . LEU A 1 149 ? 11.120 16.575 44.520 1.00 95.94 149 LEU A O 1
ATOM 1186 N N . ILE A 1 150 ? 12.232 15.910 42.684 1.00 95.38 150 ILE A N 1
ATOM 1187 C CA . ILE A 1 150 ? 13.417 15.417 43.403 1.00 95.38 150 ILE A CA 1
ATOM 1188 C C . ILE A 1 150 ? 14.120 16.569 44.129 1.00 95.38 150 ILE A C 1
ATOM 1190 O O . ILE A 1 150 ? 14.439 16.446 45.311 1.00 95.38 150 ILE A O 1
ATOM 1194 N N . ILE A 1 151 ? 14.326 17.706 43.459 1.00 95.12 151 ILE A N 1
ATOM 1195 C CA . ILE A 1 151 ? 14.953 18.894 44.056 1.00 95.12 151 ILE A CA 1
ATOM 1196 C C . ILE A 1 151 ? 14.111 19.412 45.227 1.00 95.12 151 ILE A C 1
ATOM 1198 O O . ILE A 1 151 ? 14.644 19.633 46.315 1.00 95.12 151 ILE A O 1
ATOM 1202 N N . ALA A 1 152 ? 12.798 19.560 45.042 1.00 93.50 152 ALA A N 1
ATOM 1203 C CA . ALA A 1 152 ? 11.889 19.991 46.098 1.00 93.50 152 ALA A CA 1
ATOM 1204 C C . ALA A 1 152 ? 11.915 19.025 47.292 1.00 93.50 152 ALA A C 1
ATOM 1206 O O . ALA A 1 152 ? 12.016 19.465 48.438 1.00 93.50 152 ALA A O 1
ATOM 1207 N N . TRP A 1 153 ? 11.907 17.715 47.037 1.00 93.31 153 TRP A N 1
ATOM 1208 C CA . TRP A 1 153 ? 12.010 16.693 48.076 1.00 93.31 153 TRP A CA 1
ATOM 1209 C C . TRP A 1 153 ? 13.334 16.773 48.846 1.00 93.31 153 TRP A C 1
ATOM 1211 O O . TRP A 1 153 ? 13.327 16.749 50.078 1.00 93.31 153 TRP A O 1
ATOM 1221 N N . LEU A 1 154 ? 14.465 16.948 48.154 1.00 92.44 154 LEU A N 1
ATOM 1222 C CA . LEU A 1 154 ? 15.779 17.124 48.784 1.00 92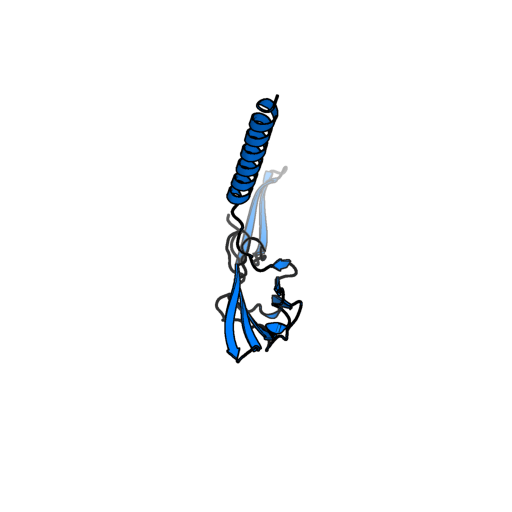.44 154 LEU A CA 1
ATOM 1223 C C . LEU A 1 154 ? 15.836 18.391 49.651 1.00 92.44 154 LEU A C 1
ATOM 1225 O O . LEU A 1 154 ? 16.376 18.354 50.758 1.00 92.44 154 LEU A O 1
ATOM 1229 N N . ILE A 1 155 ? 15.242 19.498 49.189 1.00 90.38 155 ILE A N 1
ATOM 1230 C CA . ILE A 1 155 ? 15.156 20.752 49.953 1.00 90.38 155 ILE A CA 1
ATOM 1231 C C . ILE A 1 155 ? 14.289 20.568 51.204 1.00 90.38 155 ILE A C 1
ATOM 1233 O O . ILE A 1 155 ? 14.686 20.998 52.288 1.00 90.38 155 ILE A O 1
ATOM 1237 N N . ILE A 1 156 ? 13.130 19.913 51.083 1.00 88.88 156 ILE A N 1
ATOM 1238 C CA . ILE A 1 156 ? 12.232 19.638 52.214 1.00 88.88 156 ILE A CA 1
ATOM 1239 C C . ILE A 1 156 ? 12.916 18.718 53.231 1.00 88.88 156 ILE A C 1
ATOM 1241 O O . ILE A 1 156 ? 12.859 18.991 54.429 1.00 88.88 156 ILE A O 1
ATOM 1245 N N . ARG A 1 157 ? 13.611 17.669 52.774 1.00 88.00 157 ARG A N 1
ATOM 1246 C CA . ARG A 1 157 ? 14.362 16.749 53.639 1.00 88.00 157 ARG A CA 1
ATOM 1247 C C . ARG A 1 157 ? 15.476 17.463 54.405 1.00 88.00 157 ARG A C 1
ATOM 1249 O O . ARG A 1 157 ? 15.629 17.211 55.589 1.00 88.00 157 ARG A O 1
ATOM 1256 N N . LYS A 1 158 ? 16.218 18.373 53.763 1.00 81.81 158 LYS A N 1
ATOM 1257 C CA . LYS A 1 158 ? 17.295 19.148 54.410 1.00 81.81 158 LYS A CA 1
ATOM 1258 C C . LYS A 1 158 ? 16.780 20.154 55.452 1.00 81.81 158 LYS A C 1
ATOM 1260 O O . LYS A 1 158 ? 17.539 20.568 56.319 1.00 81.81 158 LYS A O 1
ATOM 1265 N N . ARG A 1 159 ? 15.516 20.581 55.351 1.00 74.50 159 ARG A N 1
ATOM 1266 C CA . ARG A 1 159 ? 14.883 21.556 56.260 1.00 74.50 159 ARG A CA 1
ATOM 1267 C C . ARG A 1 159 ? 14.174 20.927 57.463 1.00 74.50 159 ARG A C 1
ATOM 1269 O O . ARG A 1 159 ? 13.731 21.673 58.331 1.00 74.50 159 ARG A O 1
ATOM 1276 N N . ARG A 1 160 ? 14.035 19.599 57.518 1.00 60.34 160 ARG A N 1
ATOM 1277 C CA . ARG A 1 160 ? 13.562 18.900 58.719 1.00 60.34 160 ARG A CA 1
ATOM 1278 C C . ARG A 1 160 ? 14.791 18.586 59.595 1.00 60.34 160 ARG A C 1
ATOM 1280 O O . ARG A 1 160 ? 15.671 17.898 59.079 1.00 60.34 160 ARG A O 1
ATOM 1287 N N . PRO A 1 161 ? 14.899 19.152 60.814 1.00 59.25 161 PRO A N 1
ATOM 1288 C CA . PRO A 1 161 ? 15.996 18.868 61.743 1.00 59.25 161 PRO A CA 1
ATOM 1289 C C . PRO A 1 161 ? 15.993 17.408 62.207 1.00 59.25 161 PRO A C 1
ATOM 1291 O O . PRO A 1 161 ? 14.898 16.795 62.221 1.00 59.25 161 PRO A O 1
#

Solvent-accessible surface area (backbone atoms only — not comparable to full-atom values): 9495 Å² total; per-residue (Å²): 136,85,78,83,56,70,45,81,46,77,46,79,48,76,50,72,53,67,46,100,86,69,47,76,50,73,50,75,50,76,49,76,48,72,44,72,69,57,72,26,64,90,54,31,48,45,50,73,45,82,72,47,74,57,92,55,41,37,32,32,37,38,36,37,38,48,8,13,86,82,68,49,60,64,45,55,93,53,52,92,46,49,46,81,45,58,80,49,65,46,78,52,76,69,67,45,67,72,73,74,26,41,35,32,39,36,38,37,36,48,56,89,82,48,83,57,58,56,38,39,31,44,81,87,42,74,36,63,59,74,66,87,77,78,58,70,65,57,58,53,50,52,53,52,53,52,51,52,52,51,52,52,49,53,54,55,57,72,70,55,132

pLDDT: mean 92.43, std 8.23, range [58.53, 98.56]

Radius of gyration: 28.23 Å; Cα contacts (8 Å, |Δi|>4): 275; chains: 1; bounding box: 73×31×99 Å

Mean predicted aligned error: 9.66 Å

Nearest PDB structures (foldseek):
  3d2u-assembly2_E  TM=5.491E-01  e=4.971E-01  Human betaherpesvirus 5
  3dbx-assembly1_A  TM=5.413E-01  e=2.219E+00  Gallus gallus
  3v10-assembly2_B  TM=1.733E-01  e=1.699E+00  Erysipelothrix rhusiopathiae